Protein AF-A0A7C9CBR6-F1 (afdb_monomer_lite)

Organism: Opuntia streptacantha (NCBI:txid393608)

Structure (mmCIF, N/CA/C/O backbone):
data_AF-A0A7C9CBR6-F1
#
_entry.id   AF-A0A7C9CBR6-F1
#
loop_
_atom_site.group_PDB
_atom_site.id
_atom_site.type_symbol
_atom_site.label_atom_id
_atom_site.label_alt_id
_atom_site.label_comp_id
_atom_site.label_asym_id
_atom_site.label_entity_id
_atom_site.label_seq_id
_atom_site.pdbx_PDB_ins_code
_atom_site.Cartn_x
_atom_site.Cartn_y
_atom_site.Cartn_z
_atom_site.occupancy
_atom_site.B_iso_or_equiv
_atom_site.auth_seq_id
_atom_site.auth_comp_id
_atom_site.auth_asym_id
_atom_site.auth_atom_id
_atom_site.pdbx_PDB_model_num
ATOM 1 N N . LYS A 1 1 ? 14.566 -17.533 -12.202 1.00 47.44 1 LYS A N 1
ATOM 2 C CA . LYS A 1 1 ? 13.100 -17.318 -12.155 1.00 47.44 1 LYS A CA 1
ATOM 3 C C . LYS A 1 1 ? 12.858 -15.929 -12.731 1.00 47.44 1 LYS A C 1
ATOM 5 O O . LYS A 1 1 ? 13.515 -15.009 -12.261 1.00 47.44 1 LYS A O 1
ATOM 10 N N . LEU A 1 2 ? 12.094 -15.822 -13.821 1.00 70.62 2 LEU A N 1
ATOM 11 C CA . LEU A 1 2 ? 11.798 -14.548 -14.490 1.00 70.62 2 LEU A CA 1
ATOM 12 C C . LEU A 1 2 ? 10.939 -13.664 -13.570 1.00 70.62 2 LEU A C 1
ATOM 14 O O . LEU A 1 2 ? 10.313 -14.178 -12.643 1.00 70.62 2 LEU A O 1
ATOM 18 N N . VAL A 1 3 ? 10.971 -12.349 -13.786 1.00 75.81 3 VAL A N 1
ATOM 19 C CA . VAL A 1 3 ? 10.117 -11.397 -13.058 1.00 75.81 3 VAL A CA 1
ATOM 20 C C . VAL A 1 3 ? 8.665 -11.646 -13.469 1.00 75.81 3 VAL A C 1
ATOM 22 O O . VAL A 1 3 ? 8.387 -11.770 -14.661 1.00 75.81 3 VAL A O 1
ATOM 25 N N . ASN A 1 4 ? 7.762 -11.744 -12.492 1.00 81.00 4 ASN A N 1
ATOM 26 C CA . ASN A 1 4 ? 6.331 -11.873 -12.755 1.00 81.00 4 ASN A CA 1
ATOM 27 C C . ASN A 1 4 ? 5.764 -10.487 -13.068 1.00 81.00 4 ASN A C 1
ATOM 29 O O . ASN A 1 4 ? 5.924 -9.562 -12.272 1.00 81.00 4 ASN A O 1
ATOM 33 N N . PHE A 1 5 ? 5.120 -10.359 -14.222 1.00 86.25 5 PHE A N 1
ATOM 34 C CA . PHE A 1 5 ? 4.397 -9.157 -14.623 1.00 86.25 5 PHE A CA 1
ATOM 35 C C . PHE A 1 5 ? 2.892 -9.381 -14.479 1.00 86.25 5 PHE A C 1
ATOM 37 O O . PHE A 1 5 ? 2.445 -10.510 -14.287 1.00 86.25 5 PHE A O 1
ATOM 44 N N . ILE A 1 6 ? 2.133 -8.291 -14.563 1.00 87.38 6 ILE A N 1
ATOM 45 C CA . ILE A 1 6 ? 0.670 -8.324 -14.627 1.00 87.38 6 ILE A CA 1
ATOM 46 C C . ILE A 1 6 ? 0.193 -9.175 -15.813 1.00 87.38 6 ILE A C 1
ATOM 48 O O . ILE A 1 6 ? 0.818 -9.174 -16.872 1.00 87.38 6 ILE A O 1
ATOM 52 N N . GLU A 1 7 ? -0.913 -9.897 -15.636 1.00 84.12 7 GLU A N 1
ATOM 53 C CA . GLU A 1 7 ? -1.450 -10.808 -16.663 1.00 84.12 7 GLU A CA 1
ATOM 54 C C . GLU A 1 7 ? -2.434 -10.123 -17.624 1.00 84.12 7 GLU A C 1
ATOM 56 O O . GLU A 1 7 ? -2.678 -10.606 -18.726 1.00 84.12 7 GLU A O 1
ATOM 61 N N . TRP A 1 8 ? -2.982 -8.976 -17.224 1.00 82.94 8 TRP A N 1
ATOM 62 C CA . TRP A 1 8 ? -4.017 -8.237 -17.953 1.00 82.94 8 TRP A CA 1
ATOM 63 C C . TRP A 1 8 ? -3.469 -7.154 -18.898 1.00 82.94 8 TRP A C 1
ATOM 65 O O . TRP A 1 8 ? -4.240 -6.439 -19.535 1.00 82.94 8 TRP A O 1
ATOM 75 N N . GLY A 1 9 ? -2.146 -7.017 -19.007 1.00 83.69 9 GLY A N 1
ATOM 76 C CA . GLY A 1 9 ? -1.504 -6.022 -19.862 1.00 83.69 9 GLY A CA 1
ATOM 77 C C . GLY A 1 9 ? -0.078 -6.414 -20.251 1.00 83.69 9 GLY A C 1
ATOM 78 O O . GLY A 1 9 ? 0.513 -7.307 -19.642 1.00 83.69 9 GLY A O 1
ATOM 79 N N . PRO A 1 10 ? 0.502 -5.771 -21.278 1.00 84.31 10 PRO A N 1
ATOM 80 C CA . PRO A 1 10 ? 1.867 -6.057 -21.696 1.00 84.31 10 PRO A CA 1
ATOM 81 C C . PRO A 1 10 ? 2.879 -5.659 -20.611 1.00 84.31 10 PRO A C 1
ATOM 83 O O . PRO A 1 10 ? 2.759 -4.615 -19.967 1.00 84.31 10 PRO A O 1
ATOM 86 N N . ALA A 1 11 ? 3.924 -6.471 -20.444 1.00 84.62 11 ALA A N 1
ATOM 87 C CA . ALA A 1 11 ? 5.031 -6.157 -19.548 1.00 84.62 11 ALA A CA 1
ATOM 88 C C . ALA A 1 11 ? 5.796 -4.915 -20.042 1.00 84.62 11 ALA A C 1
ATOM 90 O O . ALA A 1 11 ? 6.333 -4.909 -21.150 1.00 84.62 11 ALA A O 1
ATOM 91 N N . SER A 1 12 ? 5.881 -3.877 -19.206 1.00 82.25 12 SER A N 1
ATOM 92 C CA . SER A 1 12 ? 6.614 -2.644 -19.512 1.00 82.25 12 SER A CA 1
ATOM 93 C C . SER A 1 12 ? 7.950 -2.610 -18.772 1.00 82.25 12 SER A C 1
ATOM 95 O O . SER A 1 12 ? 7.994 -2.652 -17.542 1.00 82.25 12 SER A O 1
ATOM 97 N N . ILE A 1 13 ? 9.051 -2.532 -19.524 1.00 86.69 13 ILE A N 1
ATOM 98 C CA . ILE A 1 13 ? 10.408 -2.364 -18.993 1.00 86.69 13 ILE A CA 1
ATOM 99 C C . ILE A 1 13 ? 11.051 -1.198 -19.737 1.00 86.69 13 ILE A C 1
ATOM 101 O O . ILE A 1 13 ? 11.274 -1.268 -20.943 1.00 86.69 13 ILE A O 1
ATOM 105 N N . GLN A 1 14 ? 11.371 -0.131 -19.010 1.00 87.25 14 GLN A N 1
ATOM 106 C CA . GLN A 1 14 ? 12.033 1.047 -19.561 1.00 87.25 14 GLN A CA 1
ATOM 107 C C . GLN A 1 14 ? 13.432 1.176 -18.969 1.00 87.25 14 GLN A C 1
ATOM 109 O O . GLN A 1 14 ? 13.625 1.051 -17.760 1.00 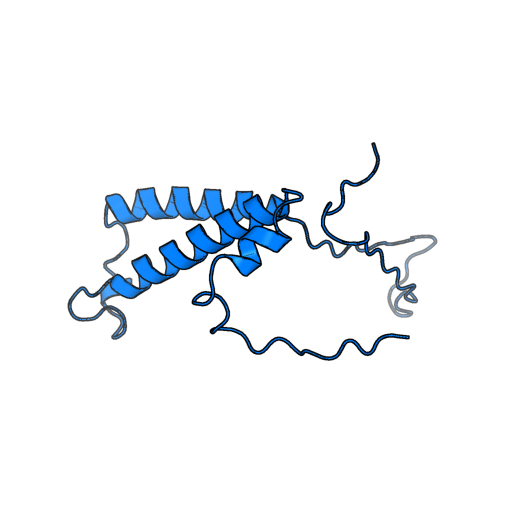87.25 14 GLN A O 1
ATOM 114 N N . VAL A 1 15 ? 14.417 1.430 -19.832 1.00 90.25 15 VAL A N 1
ATOM 115 C CA . VAL A 1 15 ? 15.818 1.594 -19.435 1.00 90.25 15 VAL A CA 1
ATOM 116 C C . VAL A 1 15 ? 16.315 2.951 -19.910 1.00 90.25 15 VAL A C 1
ATOM 118 O O . VAL A 1 15 ? 16.311 3.239 -21.104 1.00 90.25 15 VAL A O 1
ATOM 121 N N . ALA A 1 16 ? 16.784 3.767 -18.968 1.00 88.25 16 ALA A N 1
ATOM 122 C CA . ALA A 1 16 ? 17.424 5.046 -19.242 1.00 88.25 16 ALA A CA 1
ATOM 123 C C . ALA A 1 16 ? 18.917 4.962 -18.901 1.00 88.25 16 ALA A C 1
ATOM 125 O O . ALA A 1 16 ? 19.293 4.707 -17.755 1.00 88.25 16 ALA A O 1
ATOM 126 N N . LEU A 1 17 ? 19.782 5.188 -19.894 1.00 88.31 17 LEU A N 1
ATOM 127 C CA . LEU A 1 17 ? 21.225 5.261 -19.683 1.00 88.31 17 LEU A CA 1
ATOM 128 C C . LEU A 1 17 ? 21.611 6.698 -19.327 1.00 88.31 17 LEU A C 1
ATOM 130 O O . LEU A 1 17 ? 21.534 7.596 -20.163 1.00 88.31 17 LEU A O 1
ATOM 134 N N . SER A 1 18 ? 22.053 6.911 -18.090 1.00 85.50 18 SER A N 1
ATOM 135 C CA . SER A 1 18 ? 22.527 8.218 -17.637 1.00 85.50 18 SER A CA 1
ATOM 136 C C . SER A 1 18 ? 24.048 8.262 -17.555 1.00 85.50 18 SER A C 1
ATOM 138 O O . SER A 1 18 ? 24.705 7.274 -17.211 1.00 85.50 18 SER A O 1
ATOM 140 N N . ARG A 1 19 ? 24.620 9.430 -17.859 1.00 82.38 19 ARG A N 1
ATOM 141 C CA . ARG A 1 19 ? 26.045 9.679 -17.639 1.00 82.38 19 ARG A CA 1
ATOM 142 C C . ARG A 1 19 ? 26.274 9.954 -16.163 1.00 82.38 19 ARG A C 1
ATOM 144 O O . ARG A 1 19 ? 25.532 10.688 -15.516 1.00 82.38 19 ARG A O 1
ATOM 151 N N . LYS A 1 20 ? 27.346 9.379 -15.634 1.00 80.81 20 LYS A N 1
ATOM 152 C CA . LYS A 1 20 ? 27.784 9.649 -14.270 1.00 80.81 20 LYS A CA 1
ATOM 153 C C . LYS A 1 20 ? 28.150 11.135 -14.112 1.00 80.81 20 LYS A C 1
ATOM 155 O O . LYS A 1 20 ? 28.703 11.734 -15.031 1.00 80.81 20 LYS A O 1
ATOM 160 N N . SER A 1 21 ? 27.892 11.699 -12.930 1.00 85.19 21 SER A N 1
ATOM 161 C CA . SER A 1 21 ? 28.349 13.048 -12.575 1.00 85.19 21 SER A CA 1
ATOM 162 C C . SER A 1 21 ? 29.870 13.196 -12.758 1.00 85.19 21 SER A C 1
ATOM 164 O O . SER A 1 21 ? 30.615 12.377 -12.208 1.00 85.19 21 SER A O 1
ATOM 166 N N . PRO A 1 22 ? 30.339 14.242 -13.467 1.00 82.00 22 PRO A N 1
ATOM 167 C CA . PRO A 1 22 ? 31.763 14.490 -13.702 1.00 82.00 22 PRO A CA 1
ATOM 168 C C . PRO A 1 22 ? 32.506 14.972 -12.447 1.00 82.00 22 PRO A C 1
ATOM 170 O O . PRO A 1 22 ? 33.730 14.927 -12.406 1.00 82.00 22 PRO A O 1
ATOM 173 N N . TYR A 1 23 ? 31.782 15.412 -11.415 1.00 85.50 23 TYR A N 1
ATOM 174 C CA . TYR A 1 23 ? 32.360 15.944 -10.175 1.00 85.50 23 TYR A CA 1
ATOM 175 C C . TYR A 1 23 ? 32.608 14.870 -9.112 1.00 85.50 23 TYR A C 1
ATOM 177 O O . TYR A 1 23 ? 33.242 15.135 -8.094 1.00 85.50 23 TYR A O 1
ATOM 185 N N . VAL A 1 24 ? 32.108 13.651 -9.330 1.00 83.88 24 VAL A N 1
ATOM 186 C CA . VAL A 1 24 ? 32.246 12.542 -8.385 1.00 83.88 24 VAL A CA 1
ATOM 187 C C . VAL A 1 24 ? 33.185 11.506 -8.985 1.00 83.88 24 VAL A C 1
ATOM 189 O O . VAL A 1 24 ? 32.785 10.718 -9.842 1.00 83.88 24 VAL A O 1
ATOM 192 N N . GLN A 1 25 ? 34.427 11.475 -8.505 1.00 78.31 25 GLN A N 1
ATOM 193 C CA . GLN A 1 25 ? 35.411 10.483 -8.929 1.00 78.31 25 GLN A CA 1
ATOM 194 C C . GLN A 1 25 ? 34.982 9.085 -8.468 1.00 78.31 25 GLN A C 1
ATOM 196 O O . GLN A 1 25 ? 34.959 8.790 -7.275 1.00 78.31 25 GLN A O 1
ATOM 201 N N . THR A 1 26 ? 34.639 8.201 -9.407 1.00 74.44 26 THR A N 1
ATOM 202 C CA . THR A 1 26 ? 34.590 6.760 -9.125 1.00 74.44 26 THR A CA 1
ATOM 203 C C . THR A 1 26 ? 35.262 5.999 -10.249 1.00 74.44 26 THR A C 1
ATOM 205 O O . THR A 1 26 ? 34.723 5.899 -11.353 1.00 74.44 26 THR A O 1
ATOM 208 N N . THR A 1 27 ? 36.421 5.431 -9.966 1.00 77.25 27 THR A N 1
ATOM 209 C CA . THR A 1 27 ? 37.152 4.600 -10.917 1.00 77.25 27 THR A CA 1
ATOM 210 C C . THR A 1 27 ? 36.403 3.271 -11.099 1.00 77.25 27 THR A C 1
ATOM 212 O O . THR A 1 27 ? 36.131 2.580 -10.122 1.00 77.25 27 THR A O 1
ATOM 215 N N . HIS A 1 28 ? 36.013 2.938 -12.336 1.00 73.94 28 HIS A N 1
ATOM 216 C CA . HIS A 1 28 ? 35.420 1.646 -12.743 1.00 73.94 28 HIS A CA 1
ATOM 217 C C . HIS A 1 28 ? 34.144 1.175 -12.014 1.00 73.94 28 HIS A C 1
ATOM 219 O O . HIS A 1 28 ? 33.865 -0.022 -11.969 1.00 73.94 28 HIS A O 1
ATOM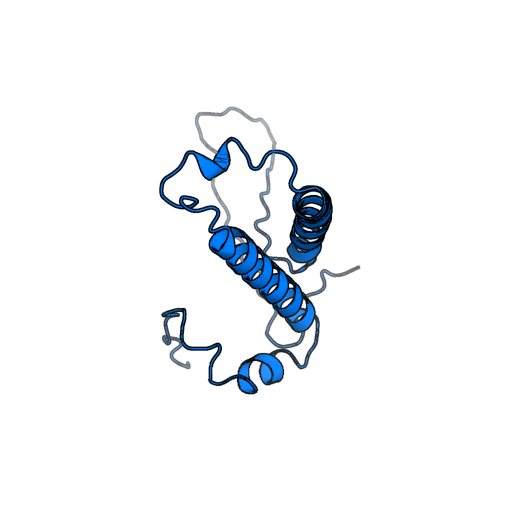 225 N N . ARG A 1 29 ? 33.325 2.084 -11.471 1.00 80.69 29 ARG A N 1
ATOM 226 C CA . ARG A 1 29 ? 32.063 1.715 -10.805 1.00 80.69 29 ARG A CA 1
ATOM 227 C C . ARG A 1 29 ? 30.851 1.975 -11.700 1.00 80.69 29 ARG A C 1
ATOM 229 O O . ARG A 1 29 ? 30.546 3.126 -12.006 1.00 80.69 29 ARG A O 1
ATOM 236 N N . VAL A 1 30 ? 30.121 0.912 -12.035 1.00 84.94 30 VAL A N 1
ATOM 237 C CA . VAL A 1 30 ? 28.790 0.975 -12.661 1.00 84.94 30 VAL A CA 1
ATOM 238 C C . VAL A 1 30 ? 27.723 0.960 -11.562 1.00 84.94 30 VAL A C 1
ATOM 240 O O . VAL A 1 30 ? 27.821 0.187 -10.611 1.00 84.94 30 VAL A O 1
ATOM 243 N N . SER A 1 31 ? 26.719 1.831 -11.666 1.00 84.75 31 SER A N 1
ATOM 244 C CA . SER A 1 31 ? 25.576 1.888 -10.746 1.00 84.75 31 SER A CA 1
ATOM 245 C C . SER A 1 31 ? 24.269 1.769 -11.518 1.00 84.75 31 SER A C 1
ATOM 247 O O . SER A 1 31 ? 24.118 2.419 -12.550 1.00 84.75 31 SER A O 1
ATOM 249 N N . GLY A 1 32 ? 23.324 0.997 -10.987 1.00 90.19 32 GLY A N 1
ATOM 250 C CA . GLY A 1 32 ? 21.951 0.920 -11.479 1.00 90.19 32 GLY A CA 1
ATOM 251 C C . GLY A 1 32 ? 20.966 1.321 -10.385 1.00 90.19 32 GLY A C 1
ATOM 252 O O . GLY A 1 32 ? 21.209 1.063 -9.207 1.00 90.19 32 GLY A O 1
ATOM 253 N N . LEU A 1 33 ? 19.867 1.950 -10.789 1.00 91.69 33 LEU A N 1
ATOM 254 C CA . LEU A 1 33 ? 18.708 2.235 -9.951 1.00 91.69 33 LEU A CA 1
ATOM 255 C C . LEU A 1 33 ? 17.496 1.598 -10.628 1.00 91.69 33 LEU A C 1
ATOM 257 O O . LEU A 1 33 ? 17.276 1.824 -11.815 1.00 91.69 33 LEU A O 1
ATOM 261 N N . MET A 1 34 ? 16.726 0.812 -9.881 1.00 92.31 34 MET A N 1
ATOM 262 C CA . MET A 1 34 ? 15.458 0.265 -10.352 1.00 92.31 34 MET A CA 1
ATOM 263 C C . MET A 1 34 ? 14.326 1.023 -9.669 1.00 92.31 34 MET A C 1
ATOM 265 O O . MET A 1 34 ? 14.224 1.010 -8.443 1.00 92.31 34 MET A O 1
ATOM 269 N N . LEU A 1 35 ? 13.482 1.667 -10.469 1.00 91.38 35 LEU A N 1
ATOM 270 C CA . LEU A 1 35 ? 12.180 2.146 -10.027 1.00 91.38 35 LEU A CA 1
ATOM 271 C C . LEU A 1 35 ? 11.161 1.077 -10.416 1.00 91.38 35 LEU A C 1
ATOM 273 O O . LEU A 1 35 ? 11.026 0.754 -11.593 1.00 91.38 35 LEU A O 1
ATOM 277 N N . ALA A 1 36 ? 10.508 0.485 -9.419 1.00 89.38 36 ALA A N 1
ATOM 278 C CA . ALA A 1 36 ? 9.579 -0.619 -9.609 1.00 89.38 36 ALA A CA 1
ATOM 279 C C . ALA A 1 36 ? 8.222 -0.261 -9.003 1.00 89.38 36 ALA A C 1
ATOM 281 O O . ALA A 1 36 ? 8.136 -0.005 -7.802 1.00 89.38 36 ALA A O 1
ATOM 282 N N . SER A 1 37 ? 7.172 -0.281 -9.825 1.00 90.06 37 SE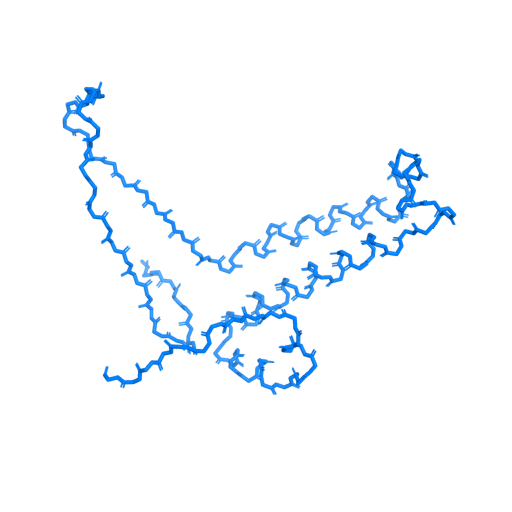R A N 1
ATOM 283 C CA . SER A 1 37 ? 5.796 -0.341 -9.333 1.00 90.06 37 SER A CA 1
ATOM 284 C C . SER A 1 37 ? 5.425 -1.811 -9.174 1.00 90.06 37 SER A C 1
ATOM 286 O O . SER A 1 37 ? 5.436 -2.556 -10.154 1.00 90.06 37 SER A O 1
ATOM 288 N N . HIS A 1 38 ? 5.189 -2.258 -7.941 1.00 92.19 38 HIS A N 1
ATOM 289 C CA . HIS A 1 38 ? 4.947 -3.668 -7.640 1.00 92.19 38 HIS A CA 1
ATOM 290 C C . HIS A 1 38 ? 3.835 -3.826 -6.599 1.00 92.19 38 HIS A C 1
ATOM 292 O O . HIS A 1 38 ? 3.855 -3.162 -5.559 1.00 92.19 38 HIS A O 1
ATOM 298 N N . THR A 1 39 ? 2.902 -4.753 -6.845 1.00 92.94 39 THR A N 1
ATOM 299 C CA . THR A 1 39 ? 1.694 -4.968 -6.020 1.00 92.94 39 THR A CA 1
ATOM 300 C C . THR A 1 39 ? 2.005 -5.387 -4.585 1.00 92.94 39 THR A C 1
ATOM 302 O O . THR A 1 39 ? 1.190 -5.176 -3.689 1.00 92.94 39 THR A O 1
ATOM 305 N N . SER A 1 40 ? 3.214 -5.896 -4.305 1.00 92.31 40 SER A N 1
ATOM 306 C CA . SER A 1 40 ? 3.623 -6.269 -2.942 1.00 92.31 40 SER A CA 1
ATOM 307 C C . SER A 1 40 ? 3.606 -5.111 -1.944 1.00 92.31 40 SER A C 1
ATOM 309 O O . SER A 1 40 ? 3.671 -5.369 -0.740 1.00 92.31 40 SER A O 1
ATOM 311 N N . ILE A 1 41 ? 3.544 -3.852 -2.401 1.00 94.00 41 ILE A N 1
ATOM 312 C CA . ILE A 1 41 ? 3.384 -2.691 -1.516 1.00 94.00 41 ILE A CA 1
ATOM 313 C C . ILE A 1 41 ? 2.141 -2.821 -0.623 1.00 94.00 41 ILE A C 1
ATOM 315 O O . ILE A 1 41 ? 2.180 -2.399 0.533 1.00 94.00 41 ILE A O 1
ATOM 319 N N . ARG A 1 42 ? 1.100 -3.535 -1.080 1.00 93.56 42 ARG A N 1
ATOM 320 C CA . ARG A 1 42 ? -0.098 -3.849 -0.286 1.00 93.56 42 ARG A CA 1
ATOM 321 C C . ARG A 1 42 ? 0.223 -4.491 1.061 1.00 93.56 42 ARG A C 1
ATOM 323 O O . ARG A 1 42 ? -0.432 -4.197 2.050 1.00 93.56 42 ARG A O 1
ATOM 330 N N . HIS A 1 43 ? 1.279 -5.307 1.150 1.00 94.25 43 HIS A N 1
ATOM 331 C CA . HIS A 1 43 ? 1.683 -5.927 2.415 1.00 94.25 43 HIS A CA 1
ATOM 332 C C . HIS A 1 43 ? 2.151 -4.908 3.456 1.00 94.25 43 HIS A C 1
ATOM 334 O O . HIS A 1 43 ? 2.009 -5.155 4.655 1.00 94.25 43 HIS A O 1
ATOM 340 N N . LEU A 1 44 ? 2.734 -3.786 3.024 1.00 95.25 44 LEU A N 1
ATOM 341 C CA . LEU A 1 44 ? 3.090 -2.695 3.925 1.00 95.25 44 LEU A CA 1
ATOM 342 C C . LEU A 1 44 ? 1.821 -2.019 4.449 1.00 95.25 44 LEU A C 1
ATOM 344 O O . LEU A 1 44 ? 1.679 -1.870 5.660 1.00 95.25 44 LEU A O 1
ATOM 348 N N . PHE A 1 45 ? 0.875 -1.708 3.562 1.00 95.44 45 PHE A N 1
ATOM 349 C CA . PHE A 1 45 ? -0.405 -1.107 3.938 1.00 95.44 45 PHE A CA 1
ATOM 350 C C . PHE A 1 45 ? -1.216 -2.004 4.878 1.00 95.44 45 PHE A C 1
ATOM 352 O O . PHE A 1 45 ? -1.627 -1.540 5.938 1.00 95.44 45 PHE A O 1
ATOM 359 N N . SER A 1 46 ? -1.324 -3.310 4.607 1.00 94.31 46 SER A N 1
ATOM 360 C CA . SER A 1 46 ? -1.993 -4.252 5.518 1.00 94.31 46 SER A CA 1
ATOM 361 C C . SER A 1 46 ? -1.335 -4.301 6.905 1.00 94.31 46 SER A C 1
ATOM 363 O O . SER A 1 46 ? -2.018 -4.432 7.922 1.00 94.31 46 SER A O 1
ATOM 365 N N . LYS A 1 47 ? 0.001 -4.179 6.984 1.00 96.12 47 LYS A N 1
ATOM 366 C CA . LYS A 1 47 ? 0.709 -4.098 8.274 1.00 96.12 47 LYS A CA 1
ATOM 367 C C . LYS A 1 47 ? 0.382 -2.802 9.011 1.00 96.12 47 LYS A C 1
ATOM 369 O O . LYS A 1 47 ? 0.131 -2.860 10.214 1.00 96.12 47 LYS A O 1
ATOM 374 N N . CYS A 1 48 ? 0.378 -1.666 8.314 1.00 94.94 48 CYS A N 1
ATOM 375 C CA . CYS A 1 48 ? -0.014 -0.377 8.881 1.00 94.94 48 CYS A CA 1
ATOM 376 C C . CYS A 1 48 ? -1.452 -0.425 9.409 1.00 94.94 48 CYS A C 1
ATOM 378 O O . CYS A 1 48 ? -1.680 -0.050 10.556 1.00 94.94 48 CYS A O 1
ATOM 380 N N . LEU A 1 49 ? -2.386 -0.985 8.637 1.00 94.56 49 LEU A N 1
ATOM 381 C CA . LEU A 1 49 ? -3.794 -1.120 9.012 1.00 94.56 49 LEU A CA 1
ATOM 382 C C . LEU A 1 49 ? -3.963 -2.012 10.254 1.00 94.56 49 LEU A C 1
ATOM 384 O O . LEU A 1 49 ? -4.603 -1.614 11.224 1.00 94.56 49 LEU A O 1
ATOM 388 N N . SER A 1 50 ? -3.273 -3.157 10.315 1.00 94.38 50 SER A N 1
ATOM 389 C CA . SER A 1 50 ? -3.279 -4.029 11.503 1.00 94.38 50 SER A CA 1
ATOM 390 C C . SER A 1 50 ? -2.728 -3.348 12.764 1.00 94.38 50 SER A C 1
ATOM 392 O O . SER A 1 50 ? -3.219 -3.579 13.873 1.00 94.38 50 SER A O 1
ATOM 394 N N . GLN A 1 51 ? -1.684 -2.527 12.627 1.00 94.25 51 GLN A N 1
ATOM 395 C CA . GLN A 1 51 ? -1.132 -1.759 13.747 1.00 94.25 51 GLN A CA 1
ATOM 396 C C . GLN A 1 51 ? -2.090 -0.650 14.182 1.00 94.25 51 GLN A C 1
ATOM 398 O O . GLN A 1 51 ? -2.340 -0.496 15.380 1.00 94.25 51 GLN A O 1
ATOM 403 N N . TYR A 1 52 ? -2.662 0.067 13.216 1.00 93.31 52 TYR A N 1
ATOM 404 C CA . TYR A 1 52 ? -3.649 1.111 13.441 1.00 93.31 52 TYR A CA 1
ATOM 405 C C . TYR A 1 52 ? -4.877 0.568 14.182 1.00 93.31 52 TYR A C 1
ATOM 407 O O . TYR A 1 52 ? -5.222 1.090 15.240 1.00 93.31 52 TYR A O 1
ATOM 415 N N . GLU A 1 53 ? -5.469 -0.544 13.734 1.00 91.75 53 GLU A N 1
ATOM 416 C CA . GLU A 1 53 ? -6.642 -1.143 14.384 1.00 91.75 53 GLU A CA 1
ATOM 417 C C . GLU A 1 53 ? -6.393 -1.493 15.856 1.00 91.75 53 GLU A C 1
ATOM 419 O O . GLU A 1 53 ? -7.273 -1.321 16.701 1.00 91.75 53 GLU A O 1
ATOM 424 N N . LYS A 1 54 ? -5.188 -1.967 16.202 1.00 93.00 54 LYS A N 1
ATOM 425 C CA . LYS A 1 54 ? -4.830 -2.292 17.594 1.00 93.00 54 LYS A CA 1
ATOM 426 C C . LYS A 1 54 ? -4.800 -1.055 18.487 1.00 93.00 54 LYS A C 1
ATOM 428 O O . LYS A 1 54 ? -5.178 -1.150 19.655 1.00 93.00 54 LYS A O 1
ATOM 433 N N . LEU A 1 55 ? -4.337 0.078 17.962 1.00 91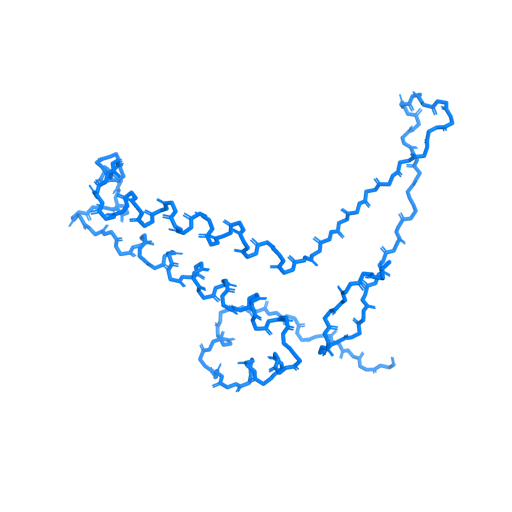.69 55 LEU A N 1
ATOM 434 C CA . LEU A 1 55 ? -4.304 1.352 18.682 1.00 91.69 55 LEU A CA 1
ATOM 435 C C . LEU A 1 55 ? -5.701 1.977 18.750 1.00 91.69 55 LEU A C 1
ATOM 437 O O . LEU A 1 55 ? -6.135 2.396 19.825 1.00 91.69 55 LEU A O 1
ATOM 441 N N . ARG A 1 56 ? -6.436 1.944 17.634 1.00 89.12 56 ARG A N 1
ATOM 442 C CA . ARG A 1 56 ? -7.792 2.478 17.498 1.00 89.12 56 ARG A CA 1
ATOM 443 C C . ARG A 1 56 ? -8.792 1.761 18.405 1.00 89.12 56 ARG A C 1
ATOM 445 O O . ARG A 1 56 ? -9.541 2.425 19.114 1.00 89.12 56 ARG A O 1
ATOM 452 N N . LYS A 1 57 ? -8.739 0.425 18.502 1.00 89.75 57 LYS A N 1
ATOM 453 C CA . LYS A 1 57 ? -9.578 -0.365 19.432 1.00 89.75 57 LYS A CA 1
ATOM 454 C C . LYS A 1 57 ? -9.356 -0.004 20.901 1.00 89.75 57 LYS A C 1
ATOM 456 O O . LYS A 1 57 ? -10.274 -0.112 21.703 1.00 89.75 57 LYS A O 1
ATOM 461 N N . LYS A 1 58 ? -8.144 0.425 21.257 1.00 91.94 58 LYS A N 1
ATOM 462 C CA . LYS A 1 58 ? -7.799 0.871 22.615 1.00 91.94 58 LYS A CA 1
ATOM 463 C C . LYS A 1 58 ? -8.020 2.367 22.829 1.00 91.94 58 LYS A C 1
ATOM 465 O O . LYS A 1 58 ? -7.739 2.849 23.920 1.00 91.94 58 LYS A O 1
ATOM 470 N N . GLN A 1 59 ? -8.459 3.091 21.794 1.00 85.56 59 GLN A N 1
ATOM 471 C CA . GLN A 1 59 ? -8.568 4.552 21.789 1.00 85.56 59 GLN A CA 1
ATOM 472 C C . GLN A 1 59 ? -7.276 5.235 22.282 1.00 85.56 59 GLN A C 1
ATOM 474 O O . GLN A 1 59 ? -7.306 6.279 22.929 1.00 85.56 59 GLN A O 1
ATOM 479 N N . ALA A 1 60 ? -6.123 4.619 22.001 1.00 87.56 60 ALA A N 1
ATOM 480 C CA . ALA A 1 60 ? -4.839 5.048 22.535 1.00 87.56 60 ALA A CA 1
ATOM 481 C C . ALA A 1 60 ? -4.283 6.241 21.746 1.00 87.56 60 ALA A C 1
ATOM 483 O O . ALA A 1 60 ? -4.370 6.274 20.521 1.00 87.56 60 ALA A O 1
ATOM 484 N N . PHE A 1 61 ? -3.658 7.185 22.456 1.00 85.50 61 PHE A N 1
ATOM 485 C CA . PHE A 1 61 ? -2.967 8.354 21.889 1.00 85.50 61 PHE A CA 1
ATOM 486 C C . PHE A 1 61 ? -3.852 9.344 21.108 1.00 85.50 61 PHE A C 1
ATOM 488 O O . PHE A 1 61 ? -3.322 10.223 20.433 1.00 85.50 61 PHE A O 1
ATOM 495 N N . LEU A 1 62 ? -5.183 9.265 21.235 1.00 86.75 62 LEU A N 1
ATOM 496 C CA . LEU A 1 62 ? -6.121 10.148 20.525 1.00 86.75 62 LEU A CA 1
ATOM 497 C C . LEU A 1 62 ? -6.262 11.544 21.153 1.00 86.75 62 LEU A C 1
ATOM 499 O O . LEU A 1 62 ? -6.644 12.489 20.469 1.00 86.75 62 LEU A O 1
ATOM 503 N N . ASP A 1 63 ? -5.901 11.712 22.426 1.00 85.62 63 ASP A N 1
ATOM 504 C CA . ASP A 1 63 ? -6.110 12.969 23.164 1.00 85.62 63 ASP A CA 1
ATOM 505 C C . ASP A 1 63 ? -5.336 14.161 22.594 1.00 85.62 63 ASP A C 1
ATOM 507 O O . ASP A 1 63 ? -5.754 15.308 22.736 1.00 85.62 63 ASP A O 1
ATOM 511 N N . ASN A 1 64 ? -4.208 13.909 21.927 1.00 86.56 64 ASN A N 1
ATOM 512 C CA . ASN A 1 64 ? -3.469 14.967 21.241 1.00 86.56 64 ASN A CA 1
ATOM 513 C C . ASN A 1 64 ? -4.111 15.360 19.908 1.00 86.56 64 ASN A C 1
ATOM 515 O O . ASN A 1 64 ? -3.995 16.516 19.515 1.00 86.56 64 ASN A O 1
ATOM 519 N N . TYR A 1 65 ? -4.806 14.433 19.247 1.00 84.75 65 TYR A N 1
ATOM 520 C CA . TYR A 1 65 ? -5.494 14.697 17.985 1.00 84.75 65 TYR A CA 1
ATOM 521 C C . TYR A 1 65 ? -6.802 15.461 18.212 1.00 84.75 65 TYR A C 1
ATOM 523 O O . TYR A 1 65 ? -7.063 16.425 17.504 1.00 84.75 65 TYR A O 1
ATOM 531 N N . ARG A 1 66 ? -7.545 15.153 19.284 1.00 84.69 66 ARG A N 1
ATOM 532 C CA . ARG A 1 66 ? -8.776 15.870 19.690 1.00 84.69 66 ARG A CA 1
ATOM 533 C C . ARG A 1 66 ? -8.604 17.377 19.929 1.00 84.69 66 ARG A C 1
ATOM 535 O O . ARG A 1 66 ? -9.583 18.108 19.989 1.00 84.69 66 ARG A O 1
ATOM 542 N N . LYS A 1 67 ? -7.368 17.857 20.104 1.00 87.06 67 LYS A N 1
ATOM 543 C CA . LYS A 1 67 ? -7.062 19.289 20.280 1.00 87.06 67 LYS A CA 1
ATOM 544 C C . LYS A 1 67 ? -7.164 20.081 18.975 1.00 87.06 67 LYS A C 1
ATOM 546 O O . LYS A 1 67 ? -7.194 21.308 19.021 1.00 87.06 67 LYS A O 1
ATOM 551 N N . PHE A 1 68 ? -7.158 19.405 17.828 1.00 85.25 68 PHE A N 1
ATOM 552 C CA . PHE A 1 68 ? -7.247 20.053 16.527 1.00 85.25 68 PHE A CA 1
ATOM 553 C C . PHE A 1 68 ? -8.711 20.239 16.107 1.00 85.25 68 PHE A C 1
ATOM 555 O O . PHE A 1 68 ? -9.515 19.342 16.352 1.00 85.25 68 PHE A O 1
ATOM 562 N N . PRO A 1 69 ? -9.057 21.344 15.416 1.00 83.31 69 PRO A N 1
ATOM 563 C CA . PRO A 1 69 ? -10.430 21.614 14.973 1.00 83.31 69 PRO A CA 1
ATOM 564 C C . PRO A 1 69 ? -11.047 20.506 14.108 1.00 83.31 69 PRO A C 1
ATOM 566 O O . PRO A 1 69 ? -12.245 20.281 14.174 1.00 83.31 69 PRO A O 1
ATOM 569 N N . MET A 1 70 ? -10.218 19.793 13.339 1.00 79.50 70 MET A N 1
ATOM 570 C CA . MET A 1 70 ? -10.606 18.642 12.509 1.00 79.50 70 MET A CA 1
ATOM 571 C C . MET A 1 70 ? -11.177 17.468 13.319 1.00 79.50 70 MET A C 1
ATOM 573 O O . MET A 1 70 ? -11.922 16.667 12.781 1.00 79.50 70 MET A O 1
ATOM 577 N N . PHE A 1 71 ? -10.828 17.372 14.604 1.00 81.88 71 PHE A N 1
ATOM 578 C CA . PHE A 1 71 ? -11.287 16.323 15.518 1.00 81.88 71 PHE A CA 1
ATOM 579 C C . PHE A 1 71 ? -12.044 16.912 16.717 1.00 81.88 71 PHE A C 1
ATOM 581 O O . PHE A 1 71 ? -12.083 16.314 17.801 1.00 81.88 71 PHE A O 1
ATOM 588 N N . ALA A 1 72 ? -12.584 18.125 16.547 1.00 73.88 72 ALA A N 1
ATOM 589 C CA . ALA A 1 72 ? -13.446 18.756 17.534 1.00 73.88 72 ALA A CA 1
ATOM 590 C C . ALA A 1 72 ? -14.710 17.905 17.750 1.00 73.88 72 ALA A C 1
ATOM 592 O O . ALA A 1 72 ? -15.061 17.062 16.929 1.00 73.88 72 ALA A O 1
ATOM 593 N N . ASP A 1 73 ? -15.359 18.065 18.903 1.00 77.25 73 ASP A N 1
ATOM 594 C CA . ASP A 1 73 ? -16.585 17.333 19.263 1.00 77.25 73 ASP A CA 1
ATOM 595 C C . ASP A 1 73 ? -16.460 15.797 19.274 1.00 77.25 73 ASP A C 1
ATOM 597 O O . ASP A 1 73 ? -17.457 15.076 19.290 1.00 77.25 73 ASP A O 1
ATOM 601 N N . ASN A 1 74 ? -15.222 15.288 19.353 1.00 71.62 74 ASN A N 1
ATOM 602 C CA . ASN A 1 74 ? -14.904 13.861 19.292 1.00 71.62 74 ASN A CA 1
ATOM 603 C C . ASN A 1 74 ? -15.368 13.204 17.979 1.00 71.62 74 ASN A C 1
ATOM 605 O O . ASN A 1 74 ? -15.569 11.987 17.938 1.00 71.62 74 ASN A O 1
ATOM 609 N N . ASP A 1 75 ? -15.485 13.998 16.914 1.00 81.62 75 ASP A N 1
ATOM 610 C CA . ASP A 1 75 ? -15.623 13.476 15.569 1.00 81.62 75 ASP A CA 1
ATOM 611 C C . ASP A 1 75 ? -14.281 12.883 15.133 1.00 81.62 75 ASP A C 1
ATOM 613 O O . ASP A 1 75 ? -13.253 13.555 15.049 1.00 81.62 75 ASP A O 1
ATOM 617 N N . LEU A 1 76 ? -14.272 11.567 14.960 1.00 83.06 76 LEU A N 1
ATOM 618 C CA . LEU A 1 76 ? -13.105 10.813 14.528 1.00 83.06 76 LEU A 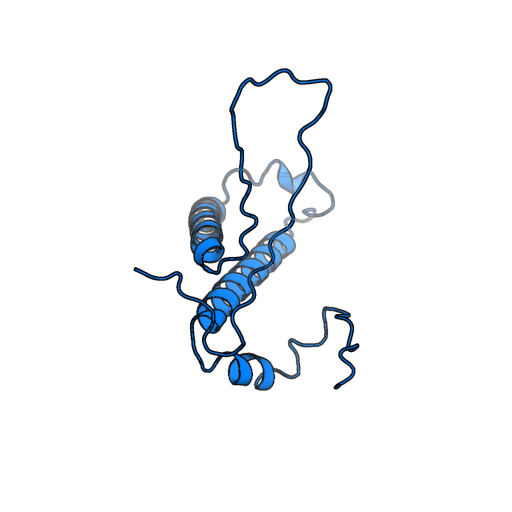CA 1
ATOM 619 C C . LEU A 1 76 ? -13.391 10.076 13.215 1.00 83.06 76 LEU A C 1
ATOM 621 O O . LEU A 1 76 ? -12.650 9.141 12.903 1.00 83.06 76 LEU A O 1
ATOM 625 N N . SER A 1 77 ? -14.442 10.485 12.497 1.00 86.44 77 SER A N 1
ATOM 626 C CA . SER A 1 77 ? -14.872 9.930 11.210 1.00 86.44 77 SER A CA 1
ATOM 627 C C . SER A 1 77 ? -13.760 9.970 10.165 1.00 86.44 77 SER A C 1
ATOM 629 O O . SER A 1 77 ? -13.499 8.956 9.532 1.00 86.44 77 SER A O 1
ATOM 631 N N . GLU A 1 78 ? -12.999 11.063 10.094 1.00 87.38 78 GLU A N 1
ATOM 632 C CA . GLU A 1 78 ? -11.852 11.233 9.185 1.00 87.38 78 GLU A CA 1
ATOM 633 C C . GLU A 1 78 ? -10.829 10.082 9.281 1.00 87.38 78 GLU A C 1
ATOM 635 O O . GLU A 1 78 ? -10.247 9.631 8.290 1.00 87.38 78 GLU A O 1
ATOM 640 N N . PHE A 1 79 ? -10.606 9.562 10.494 1.00 89.94 79 PHE A N 1
ATOM 641 C CA . PHE A 1 79 ? -9.711 8.425 10.699 1.00 89.94 79 PHE A CA 1
ATOM 642 C C . PHE A 1 79 ? -10.300 7.109 10.189 1.00 89.94 79 PHE A C 1
ATOM 644 O O . PHE A 1 79 ? -9.538 6.231 9.779 1.00 89.94 79 PHE A O 1
ATOM 651 N N . ASP A 1 80 ? -11.619 6.958 10.273 1.00 89.31 80 ASP A N 1
ATOM 652 C CA . ASP A 1 80 ? -12.325 5.766 9.822 1.00 89.31 80 ASP A CA 1
ATOM 653 C C . ASP A 1 80 ? -12.434 5.786 8.281 1.00 89.31 80 ASP A C 1
ATOM 655 O O . ASP A 1 80 ? -12.082 4.797 7.641 1.00 89.31 80 ASP A O 1
ATOM 659 N N . GLU A 1 81 ? -12.721 6.945 7.678 1.00 91.38 81 GLU A N 1
ATOM 660 C CA . GLU A 1 81 ? -12.679 7.162 6.222 1.00 91.38 81 GLU A CA 1
ATOM 661 C C . GLU A 1 81 ? -11.290 6.871 5.638 1.00 91.38 81 GLU A C 1
ATOM 663 O O . GLU A 1 81 ? -11.143 6.089 4.697 1.00 91.38 81 GLU A O 1
ATOM 668 N N . SER A 1 82 ? -10.236 7.426 6.248 1.00 92.19 82 SER A N 1
ATOM 669 C CA . SER A 1 82 ? -8.851 7.164 5.833 1.00 92.19 82 SER A CA 1
ATOM 670 C C . SER A 1 82 ? -8.498 5.673 5.890 1.00 92.19 82 SER A C 1
ATOM 672 O O . SER A 1 82 ? -7.741 5.169 5.057 1.00 92.19 82 SER A O 1
ATOM 674 N N . ARG A 1 83 ? -9.023 4.951 6.887 1.00 93.62 83 ARG A N 1
ATOM 675 C CA . ARG A 1 83 ? -8.799 3.512 7.045 1.00 93.62 83 ARG A CA 1
ATOM 676 C C . ARG A 1 83 ? -9.502 2.726 5.941 1.00 93.62 83 ARG A C 1
ATOM 678 O O . ARG A 1 83 ? -8.878 1.824 5.386 1.00 93.62 83 ARG A O 1
ATOM 685 N N . ASP A 1 84 ? -10.732 3.086 5.602 1.00 93.12 84 ASP A N 1
ATOM 686 C CA . ASP A 1 84 ? -11.515 2.414 4.562 1.00 93.12 84 ASP A CA 1
ATOM 687 C C . ASP A 1 84 ? -10.933 2.651 3.154 1.00 93.12 84 ASP A C 1
ATOM 689 O O . ASP A 1 84 ? -10.909 1.733 2.330 1.00 93.12 84 ASP A O 1
ATOM 693 N N . ILE A 1 85 ? -10.350 3.830 2.895 1.00 94.38 85 ILE A N 1
ATOM 694 C CA . ILE A 1 85 ? -9.606 4.110 1.652 1.00 94.38 85 ILE A CA 1
ATOM 695 C C . ILE A 1 85 ? -8.388 3.187 1.521 1.00 94.38 85 ILE A C 1
ATOM 697 O O . ILE A 1 85 ? -8.144 2.615 0.458 1.00 94.38 85 ILE A O 1
ATOM 701 N N . ILE A 1 86 ? -7.608 3.021 2.594 1.00 93.62 86 ILE A N 1
ATOM 702 C CA . ILE A 1 86 ? -6.425 2.148 2.569 1.00 93.62 86 ILE A CA 1
ATOM 703 C C . ILE A 1 86 ? -6.833 0.679 2.416 1.00 93.62 86 ILE A C 1
ATOM 705 O O . ILE A 1 86 ? -6.136 -0.068 1.729 1.00 93.62 86 ILE A O 1
ATOM 709 N N . ASP A 1 87 ? -7.934 0.260 3.042 1.00 93.88 87 ASP A N 1
ATOM 710 C CA . ASP A 1 87 ? -8.469 -1.098 2.906 1.00 93.88 87 ASP A CA 1
ATOM 711 C C . ASP A 1 87 ? -8.872 -1.380 1.450 1.00 93.88 87 ASP A C 1
ATOM 713 O O . ASP A 1 87 ? -8.393 -2.340 0.845 1.00 93.88 87 ASP A O 1
ATOM 717 N N . SER A 1 88 ? -9.613 -0.449 0.841 1.00 93.44 88 SER A N 1
ATOM 718 C CA . SER A 1 88 ? -9.998 -0.500 -0.576 1.00 93.44 88 SER A CA 1
ATOM 719 C C . SER A 1 88 ? -8.777 -0.569 -1.500 1.00 93.44 88 SER A C 1
ATOM 721 O O . SER A 1 88 ? -8.729 -1.388 -2.415 1.00 93.44 88 SER A O 1
ATOM 723 N N . LEU A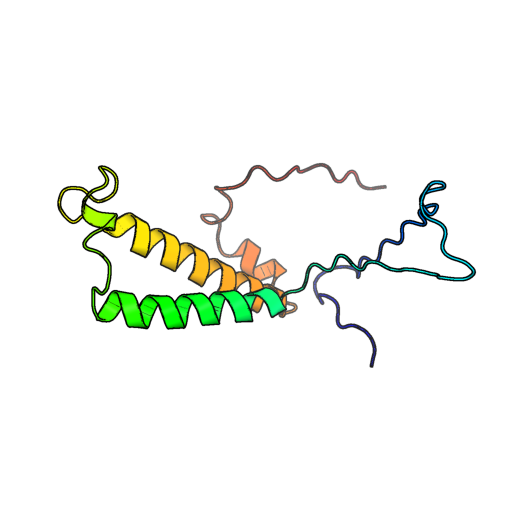 1 89 ? -7.738 0.226 -1.218 1.00 93.19 89 LEU A N 1
ATOM 724 C CA . LEU A 1 89 ? -6.485 0.212 -1.976 1.00 93.19 89 LEU A CA 1
ATOM 725 C C . LEU A 1 89 ? -5.757 -1.140 -1.869 1.00 93.19 89 LEU A C 1
ATOM 727 O O . LEU A 1 89 ? -5.163 -1.621 -2.835 1.00 93.19 89 LEU A O 1
ATOM 731 N N . VAL A 1 90 ? -5.765 -1.771 -0.691 1.00 93.88 90 VAL A N 1
ATOM 732 C CA . VAL A 1 90 ? -5.177 -3.107 -0.501 1.00 93.88 90 VAL A CA 1
ATOM 733 C C . VAL A 1 90 ? -5.920 -4.152 -1.332 1.00 93.88 90 VAL A C 1
ATOM 735 O O . VAL A 1 90 ? -5.267 -5.021 -1.926 1.00 93.88 90 VAL A O 1
ATOM 738 N N . ASP A 1 91 ? -7.246 -4.064 -1.383 1.00 91.75 91 ASP A N 1
ATOM 739 C CA . ASP A 1 91 ? -8.086 -4.958 -2.173 1.00 91.75 91 ASP A CA 1
ATOM 740 C C . ASP A 1 91 ? -7.891 -4.753 -3.679 1.00 91.75 91 ASP A C 1
ATOM 742 O O . ASP A 1 91 ? -7.723 -5.736 -4.405 1.00 91.75 91 ASP A O 1
ATOM 746 N N . GLU A 1 92 ? -7.766 -3.510 -4.143 1.00 90.88 92 GLU A N 1
ATOM 747 C CA . GLU A 1 92 ? -7.423 -3.188 -5.534 1.00 90.88 92 GLU A CA 1
ATOM 748 C C . GLU A 1 92 ? -6.061 -3.782 -5.935 1.00 90.88 92 GLU A C 1
ATOM 750 O O . GLU A 1 92 ? -5.941 -4.463 -6.958 1.00 90.88 92 GLU A O 1
ATOM 755 N N . TYR A 1 93 ? -5.026 -3.626 -5.099 1.00 92.38 93 TYR A N 1
ATOM 756 C CA . TYR A 1 93 ? -3.715 -4.234 -5.364 1.00 92.38 93 TYR A CA 1
ATOM 757 C C . TYR A 1 93 ? -3.758 -5.765 -5.384 1.00 92.38 93 TYR A C 1
ATOM 759 O O . TYR A 1 93 ? -2.930 -6.395 -6.045 1.00 92.38 93 TYR A O 1
ATOM 767 N N . LYS A 1 94 ? -4.683 -6.382 -4.644 1.00 90.81 94 LYS A N 1
ATOM 768 C CA . LYS A 1 94 ? -4.900 -7.831 -4.674 1.00 90.81 94 LYS A CA 1
ATOM 769 C C . LYS A 1 94 ? -5.646 -8.248 -5.943 1.00 90.81 94 LYS A C 1
ATOM 771 O O . LYS A 1 94 ? -5.298 -9.272 -6.525 1.00 90.81 94 LYS A O 1
ATOM 776 N N . ALA A 1 95 ? -6.616 -7.456 -6.396 1.00 89.38 95 ALA A N 1
ATOM 777 C CA . ALA A 1 95 ? -7.305 -7.670 -7.664 1.00 89.38 95 ALA A CA 1
ATOM 778 C C . ALA A 1 95 ? -6.345 -7.539 -8.860 1.00 89.38 95 ALA A C 1
ATOM 780 O O . ALA A 1 95 ? -6.421 -8.348 -9.780 1.00 89.38 95 ALA A O 1
ATOM 781 N N . CYS A 1 96 ? -5.378 -6.613 -8.804 1.00 88.12 96 CYS A N 1
ATOM 782 C CA . CYS A 1 96 ? -4.326 -6.435 -9.815 1.00 88.12 96 CYS A CA 1
ATOM 783 C C . CYS A 1 96 ? -3.471 -7.691 -10.075 1.00 88.12 96 CYS A C 1
ATOM 785 O O . CYS A 1 96 ? -2.862 -7.798 -11.140 1.00 88.12 96 CYS A O 1
ATOM 787 N N . GLU A 1 97 ? -3.383 -8.615 -9.110 1.00 86.88 97 GLU A N 1
ATOM 788 C CA . GLU A 1 97 ? -2.650 -9.885 -9.244 1.00 86.88 97 GLU A CA 1
ATOM 789 C C . GLU A 1 97 ? -3.456 -10.952 -10.010 1.00 86.88 97 GLU A C 1
ATOM 791 O O . GLU A 1 97 ? -2.901 -11.989 -10.365 1.00 86.88 97 GLU A O 1
ATOM 796 N N . SER A 1 98 ? -4.746 -10.708 -10.268 1.00 86.12 98 SER A N 1
ATOM 797 C CA . SER A 1 98 ? -5.640 -11.603 -11.003 1.00 86.12 98 SER A CA 1
ATOM 798 C C . SER A 1 98 ? -5.773 -11.185 -12.475 1.00 86.12 98 SER A C 1
ATOM 800 O O . SER A 1 98 ? -5.839 -9.987 -12.770 1.00 86.12 98 SER A O 1
ATOM 802 N N . PRO A 1 99 ? -5.902 -12.137 -13.419 1.00 80.62 99 PRO A N 1
ATOM 803 C CA . PRO A 1 99 ? -6.199 -11.828 -14.820 1.00 80.62 99 PRO A CA 1
ATOM 804 C C . PRO A 1 99 ? -7.575 -11.166 -15.013 1.00 80.62 99 PRO A C 1
ATOM 806 O O . PRO A 1 99 ? -7.792 -10.474 -16.006 1.00 80.62 99 PRO A O 1
ATOM 809 N N . ASP A 1 100 ? -8.496 -11.326 -14.057 1.00 82.81 100 ASP A N 1
ATOM 810 C CA . ASP A 1 100 ? -9.839 -10.732 -14.098 1.00 82.81 100 ASP A CA 1
ATOM 811 C C . ASP A 1 100 ? -9.887 -9.261 -13.634 1.00 82.81 100 ASP A C 1
ATOM 813 O O . ASP A 1 100 ? -10.972 -8.685 -13.545 1.00 82.81 100 ASP A O 1
ATOM 817 N N . TYR A 1 101 ? -8.740 -8.616 -13.382 1.00 83.12 101 TYR A N 1
ATOM 818 C CA . TYR A 1 101 ? -8.680 -7.211 -12.951 1.00 83.12 101 TYR A CA 1
ATOM 819 C C . TYR A 1 101 ? -9.462 -6.251 -13.866 1.00 83.12 101 TYR A C 1
ATOM 821 O O . TYR A 1 101 ? -10.148 -5.350 -13.392 1.00 83.12 101 TYR A O 1
ATOM 829 N N . ILE A 1 102 ? -9.435 -6.481 -15.184 1.00 79.56 102 ILE A N 1
ATOM 830 C CA . ILE A 1 102 ? -10.173 -5.654 -16.155 1.00 79.56 102 ILE A CA 1
ATOM 831 C C . ILE A 1 102 ? -11.683 -5.671 -15.889 1.00 79.56 102 ILE A C 1
ATOM 833 O O . ILE A 1 102 ? -12.350 -4.664 -16.101 1.00 79.56 102 ILE A O 1
ATOM 837 N N . LYS A 1 103 ? -12.225 -6.795 -15.407 1.00 79.44 103 LYS A N 1
ATOM 838 C CA . LYS A 1 103 ? -13.646 -6.911 -15.055 1.00 79.44 103 LYS A CA 1
ATOM 839 C C . LYS A 1 103 ? -13.940 -6.252 -13.713 1.00 79.44 103 LYS A C 1
ATOM 841 O O . LYS A 1 103 ? -14.953 -5.576 -13.598 1.00 79.44 103 LYS A O 1
ATOM 846 N N . TRP A 1 104 ? -13.024 -6.375 -12.750 1.00 77.50 104 TRP A N 1
ATOM 847 C CA . TRP A 1 104 ? -13.130 -5.712 -11.447 1.00 77.50 104 TRP A CA 1
ATOM 848 C C . TRP A 1 104 ? -13.299 -4.189 -11.595 1.00 77.50 104 TRP A C 1
ATOM 850 O O . TRP A 1 104 ? -14.159 -3.603 -10.951 1.00 77.50 104 TRP A O 1
ATOM 860 N N . GLY A 1 105 ? -12.575 -3.563 -12.532 1.00 66.31 105 GLY A N 1
ATOM 861 C CA . GLY A 1 105 ? -12.738 -2.136 -12.847 1.00 66.31 105 GLY A CA 1
ATOM 862 C C . GLY A 1 105 ? -13.998 -1.769 -13.652 1.00 66.31 105 GLY A C 1
ATOM 863 O O . GLY A 1 105 ? -14.320 -0.589 -13.763 1.00 66.31 105 GLY A O 1
ATOM 864 N N . MET A 1 106 ? -14.708 -2.745 -14.233 1.00 62.41 106 MET A N 1
ATOM 865 C CA . MET A 1 106 ? -15.938 -2.528 -15.016 1.00 62.41 106 MET A CA 1
ATOM 866 C C . MET A 1 106 ? -17.222 -2.734 -14.202 1.00 62.41 106 MET A C 1
ATOM 868 O O . MET A 1 106 ? -18.276 -2.244 -14.604 1.00 62.41 106 MET A O 1
ATOM 872 N N . GLU A 1 107 ? -17.154 -3.454 -13.081 1.00 56.72 107 GLU A N 1
ATOM 873 C CA . GLU A 1 107 ? -18.322 -3.787 -12.257 1.00 56.72 107 GLU A CA 1
ATOM 874 C C . GLU A 1 107 ? -18.769 -2.644 -11.326 1.00 56.72 107 GLU A C 1
ATOM 876 O O . GLU A 1 107 ? -19.857 -2.727 -10.757 1.00 56.72 107 GLU A O 1
ATOM 881 N N . ASP A 1 108 ? -18.012 -1.541 -11.239 1.00 49.69 108 ASP A N 1
ATOM 882 C CA . ASP A 1 108 ? -18.300 -0.437 -10.314 1.00 49.69 108 ASP A CA 1
ATOM 883 C C . ASP A 1 108 ? -18.370 0.950 -11.004 1.00 49.69 108 ASP A C 1
ATOM 885 O O . ASP A 1 108 ? -17.408 1.726 -10.993 1.00 49.69 108 ASP A O 1
ATOM 889 N N . PRO A 1 109 ? -19.518 1.327 -11.609 1.00 46.69 109 PRO A N 1
ATOM 890 C CA . PRO A 1 109 ? -19.705 2.650 -12.219 1.00 46.69 109 PRO A CA 1
ATOM 891 C C . PRO A 1 109 ? -19.643 3.821 -11.219 1.00 46.69 109 PRO A C 1
ATOM 893 O O . PRO A 1 109 ? -19.595 4.973 -11.646 1.00 46.69 109 PRO A O 1
ATOM 896 N N . ASN A 1 110 ? -19.616 3.553 -9.907 1.00 51.78 110 ASN A N 1
ATOM 897 C CA . ASN A 1 110 ? -19.486 4.573 -8.863 1.00 51.78 110 ASN A CA 1
ATOM 898 C C . ASN A 1 110 ? -18.037 4.797 -8.391 1.00 51.78 110 ASN A C 1
ATOM 900 O O . ASN A 1 110 ? -17.772 5.818 -7.761 1.00 51.78 110 ASN A O 1
ATOM 904 N N . HIS A 1 111 ? -17.091 3.905 -8.714 1.00 50.16 111 HIS A N 1
ATOM 905 C CA . HIS A 1 111 ? -15.681 4.040 -8.307 1.00 50.16 111 HIS A CA 1
ATOM 906 C C . HIS A 1 111 ? -14.839 4.890 -9.285 1.00 50.16 111 HIS A C 1
ATOM 908 O O . HIS A 1 111 ? -13.738 5.323 -8.965 1.00 50.16 111 HIS A O 1
ATOM 914 N N . LEU A 1 112 ? -15.370 5.183 -10.477 1.00 45.22 112 LEU A N 1
ATOM 915 C CA . LEU A 1 112 ? -14.688 5.932 -11.546 1.00 45.22 112 LEU A CA 1
ATOM 916 C C . LEU A 1 112 ? -14.769 7.466 -11.410 1.00 45.22 112 LEU A C 1
ATOM 918 O O . LEU A 1 112 ? -14.222 8.181 -12.247 1.00 45.22 112 LEU A O 1
ATOM 922 N N . LEU A 1 113 ? -15.454 8.000 -10.391 1.00 39.53 113 LEU A N 1
ATOM 923 C CA . LEU A 1 113 ? -15.731 9.442 -10.287 1.00 39.53 113 LEU A CA 1
ATOM 924 C C . LEU A 1 113 ? -14.698 10.251 -9.485 1.00 39.53 113 LEU A C 1
ATOM 926 O O . LEU A 1 113 ? -14.853 11.464 -9.355 1.00 39.53 113 LEU A O 1
ATOM 930 N N . THR A 1 114 ? -13.615 9.639 -9.002 1.00 45.28 114 THR A N 1
ATOM 931 C CA . THR A 1 114 ? -12.537 10.358 -8.301 1.00 45.28 114 THR A CA 1
ATOM 932 C C . THR A 1 114 ? -11.183 10.120 -8.960 1.00 45.28 114 THR A C 1
ATOM 934 O O . THR A 1 114 ? -10.340 9.395 -8.442 1.00 45.28 114 THR A O 1
ATOM 937 N N . GLY A 1 115 ? -10.954 10.747 -10.112 1.00 40.50 115 GLY A N 1
ATOM 938 C CA . GLY A 1 115 ? -9.616 10.826 -10.694 1.00 40.50 115 GLY A CA 1
ATOM 939 C C . GLY A 1 115 ? -9.634 11.148 -12.178 1.00 40.50 115 GLY A C 1
ATOM 940 O O . GLY A 1 115 ? -9.781 10.257 -13.007 1.00 40.50 115 GLY A O 1
ATOM 941 N N . GLU A 1 116 ? -9.440 12.419 -12.530 1.00 41.44 116 GLU A N 1
ATOM 942 C CA . GLU A 1 116 ? -9.096 12.811 -13.897 1.00 41.44 116 GLU A CA 1
ATOM 943 C C . GLU A 1 116 ? -7.780 12.129 -14.313 1.00 41.44 116 GLU A C 1
ATOM 945 O O . GLU A 1 116 ? -6.685 12.552 -13.943 1.00 41.44 116 GLU A O 1
ATOM 950 N N . GLY A 1 117 ? -7.895 11.043 -15.078 1.00 34.91 117 GLY A N 1
ATOM 951 C CA . GLY A 1 117 ? -6.785 10.265 -15.619 1.00 34.91 117 GLY A CA 1
ATOM 952 C C . GLY A 1 117 ? -6.834 10.213 -17.143 1.00 34.91 117 GLY A C 1
ATOM 953 O O . GLY A 1 117 ? -7.325 9.252 -17.717 1.00 34.91 117 GLY A O 1
ATOM 954 N N . ASN A 1 118 ? -6.339 11.279 -17.774 1.00 37.03 118 ASN A N 1
ATOM 955 C CA . ASN A 1 118 ? -5.829 11.393 -19.148 1.00 37.03 118 ASN A CA 1
ATOM 956 C C . ASN A 1 118 ? -6.170 10.249 -20.141 1.00 37.03 118 ASN A C 1
ATOM 958 O O . ASN A 1 118 ? -5.349 9.369 -20.412 1.00 37.03 118 ASN A O 1
ATOM 962 N N . THR A 1 119 ? -7.342 10.321 -20.778 1.00 39.88 119 THR A N 1
ATOM 963 C CA . THR A 1 119 ? -7.641 9.579 -22.013 1.00 39.88 119 THR A CA 1
ATOM 964 C C . THR A 1 119 ? -6.903 10.225 -23.185 1.00 39.88 119 THR A C 1
ATOM 966 O O . THR A 1 119 ? -7.375 11.196 -23.775 1.00 39.88 119 THR A O 1
ATOM 969 N N . GLY A 1 120 ? -5.728 9.698 -23.518 1.00 36.34 120 GLY A N 1
ATOM 970 C CA . GLY A 1 120 ? -4.911 10.215 -24.615 1.00 36.34 120 GLY A CA 1
ATOM 971 C C . GLY A 1 120 ? -3.965 9.177 -25.205 1.00 36.34 120 GLY A C 1
ATOM 972 O O . GLY A 1 120 ? -2.792 9.467 -25.398 1.00 36.34 120 GLY A O 1
ATOM 973 N N . GLY A 1 121 ? -4.452 7.959 -25.447 1.00 30.83 121 GLY A N 1
ATOM 974 C CA . GLY A 1 121 ? -3.746 6.950 -26.235 1.00 30.83 121 GLY A CA 1
ATOM 975 C C . GLY A 1 121 ? -4.353 6.866 -27.629 1.00 30.83 121 GLY A C 1
ATOM 976 O O . GLY A 1 121 ? -5.310 6.124 -27.831 1.00 30.83 121 GLY A O 1
ATOM 977 N N . ILE A 1 122 ? -3.828 7.660 -28.563 1.00 33.25 122 ILE A N 1
ATOM 978 C CA . ILE A 1 122 ? -4.080 7.490 -29.997 1.00 33.25 122 ILE A CA 1
ATOM 979 C C . ILE A 1 122 ? -3.454 6.159 -30.416 1.00 33.25 122 ILE A C 1
ATOM 981 O O . ILE A 1 122 ? -2.295 5.886 -30.107 1.00 33.25 122 ILE A O 1
ATOM 985 N N . VAL A 1 123 ? -4.264 5.340 -31.079 1.00 37.34 123 VAL A N 1
ATOM 986 C CA . VAL A 1 123 ? -3.831 4.155 -31.810 1.00 37.34 123 VAL A CA 1
ATOM 987 C C . VAL A 1 123 ? -3.033 4.586 -33.039 1.00 37.34 123 VAL A C 1
ATOM 989 O O . VAL A 1 123 ? -3.549 5.345 -33.851 1.00 37.34 123 VAL A O 1
ATOM 992 N N . ASP A 1 124 ? -1.801 4.096 -33.143 1.00 33.06 124 ASP A N 1
ATOM 993 C CA . ASP A 1 124 ? -1.109 3.733 -34.388 1.00 33.06 124 ASP A CA 1
ATOM 994 C C . ASP A 1 124 ? -0.092 2.624 -34.069 1.00 33.06 124 ASP A C 1
ATOM 996 O O . ASP A 1 124 ? 0.648 2.763 -33.064 1.00 33.06 124 ASP A O 1
#

pLDDT: mean 79.76, std 17.42, range [30.83, 96.12]

Radius of gyration: 21.66 Å; chains: 1; bounding box: 57×39×58 Å

Sequence (124 aa):
KLVNFIEWGPASIQVALSRKSPYVQTTHRVSGLMLASHTSIRHLFSKCLSQYEKLRKKQAFLDNYRKFPMFADNDLSEFDESRDIIDSLVDEYKACESPDYIKWGMEDPNHLLTGEGNTGGIVD

Foldseek 3Di:
DDDDDFPQDDDDDDDDDDDDDPVDDDDPDDDDDDDDDALCVLVVLVVVLVVVVVCVVVVHPCPVVCVDPVCDPNPPVVVVVVSVVSVVVSVLSVLRNDNCNVVVVVVDPPVPPPDDDDPDDDDD

InterPro domains:
  IPR002454 Gamma tubulin [PR01164] (21-41)
  IPR002454 Gamma tubulin [PR01164] (78-101)
  IPR008280 Tubulin/FtsZ, C-terminal [SSF55307] (2-101)
  IPR018316 Tubulin/FtsZ, 2-layer sandwich domain [PF03953] (2-48)
  IPR023123 Tubulin, C-terminal [G3DSA:1.10.287.600] (39-100)
  IPR037103 Tubulin/FtsZ-like, C-terminal domain [G3DSA:3.30.1330.20] (1-38)

Secondary structure (DSSP, 8-state):
-PPP--SSSPPP-----PPPPTTS--TT----------GGGHHHHHHHHHHHHHHHHTTTTGGGTTTSGGGGGG--HHHHHHHHHHHHHHHHHHHTTSTTHHHHTTS-TTGGGS----------

=== Feature glossary ===
Legend for the data blocks above and below:

— What the protein is —

The amino-acid sequence is the protein's primary structure: the linear order of residues from the N-terminus to the C-terminus, written in one-letter code. Everything else here — the 3D coordinates, the secondary structure, the domain annotations — is ultimately a consequence of this string.

Functional annotations link the protein to curated databases. InterPro entries identify conserved domains and families by matching the sequence against member-database signatures (Pfam, PROSITE, CDD, …). Gene Ontology (GO) terms describe molecular function, biological process, and cellular component in a controlled vocabulary. CATH places the structure in a hierarchical fold classification (Class/Architecture/Topology/Homologous-superfamily). The organism is the source species.

— Where its atoms are —

Atomic coordinates in PDBx/mmCIF format — the same representation the Protein Data Bank distributes. Each line of the _atom_site loop places one backbone atom in Cartesian space (units: ångströms, origin: arbitrary).

The six renders are orthographic views along the three Cartesian axes in both directions. Representation (cartoon, sticks, or surface) and color scheme (sequence-rainbow or by-chain) vary across proteins so the training set covers all the common visualization conventions.

— Local backbone conformation —

Eight-state secondary structure (DSSP): H is the canonical α-helix, G the tighter 3₁₀-helix, I the wider π-helix; E/B are β-structure, T and S are turns and bends, and '-' is everything else. DSSP derives these from the pattern of main-chain N–H···O=C hydrogen bonds, not from the sequence.

Three-state secondary structure (P-SEA) collapses the eight DSSP classes into helix (a), strand (b), and coil (c). P-SEA assigns these from Cα geometry alone — distances and angles — without requiring backbone oxygens, so it works on any Cα trace.

φ (phi) and ψ (psi) are the two rotatable backbone dihedrals per residue: φ is the C(i-1)–N–Cα–C torsion, ψ is the N–Cα–C–N(i+1) torsion, both in degrees on (−180°, 180°]. α-helical residues cluster near (−60°, −45°); β-strand residues near (−120°, +130°). A Ramachandran plot is simply a scatter of (φ, ψ) for every residue.

— Global shape and packing —

The geometric summary reports three shape descriptors. Rg (radius of gyration) measures how spread out the Cα atoms are about their centre of mass; compact globular proteins have small Rg, elongated or unfolded ones large. Cα contacts (<8 Å, |i−j|>4) count long-range residue pairs in spatial proximity — high for tightly packed folds, near zero for rods or random coil. The bounding-box extents give the protein's footprint along x, y, z in Å.

SASA measures how much of the protein is reachable by solvent. It is computed by rolling a water-sized probe over the atomic surface and summing the exposed area (Å²). Per-residue SASA distinguishes core (buried, low SASA) from surface (exposed, high SASA) residues; total SASA is a whole-molecule size measure.

Plot images: a contact map (which residues are close in 3D, as an N×N binary image), a Ramachandran scatter (backbone torsion angles, revealing secondary-structure composition at a glance), and — for AlphaFold structures — a PAE heatmap (pairwise prediction confidence).

— Structural neighborhood —

A 3Di character summarizes, for each residue, the relative orientation of the Cα frame of its nearest spatial neighbor. Because it encodes fold topology rather than chemistry, 3Di alignments detect remote structural similarity that sequence alignment misses.

The Foldseek neighbor list gives the closest experimentally determined structures in the PDB, ranked by structural alignment. TM-score near 1 means near-identical fold; near 0.3 means only rough topology match. This is how one finds what a novel AlphaFold prediction most resembles in the solved-structure universe.

— Confidence and disorder —

For AlphaFold models, the B-factor field carries pLDDT — the model's own estimate of local accuracy on a 0–100 scale. Regions with pLDDT<50 should be treated as essentially unmodeled; they often correspond to intrinsically disordered segments.

Crystallographic B-factors measure how much each atom's electron density is smeared out, in Å². They rise in mobile loops and surface residues and fall in the buried interior. In AlphaFold models this column is repurposed to hold pLDDT instead.

Predicted Aligned Error (PAE) is an AlphaFold confidence matrix: entry (i, j) is the expected error in the position of residue j, in ångströms, when the prediction is superimposed on the true structure at residue i. Low PAE within a block of residues means that block is internally rigid and well-predicted; high PAE between two blocks means their relative placement is uncertain even if each block individually is confident.